Protein AF-A0AAD5MV55-F1 (afdb_monomer)

Nearest PDB structures (foldseek):
  4kvh-assembly1_A-2  TM=7.528E-01  e=1.946E+00  Halomicrobium mukohataei DSM 12286
  3vd3-assembly1_D  TM=3.977E-01  e=8.441E+00  Escherichia coli

Mean predicted aligned error: 10.51 Å

Radius of gyration: 17.18 Å; Cα contacts (8 Å, |Δi|>4): 250; chains: 1; bounding box: 46×41×51 Å

Foldseek 3Di:
DDDDPPDCPVVCVLPPDPPDPAFKEKADKDKDKDFAQPFDWPQVVVVVLVVVVLVLLVFDEDPVQPPRPPDDPVDTDTFGMKIKIWMWMDGNPDDIKIKIKIFTAHPVRDTDAIKIWIFDDDDRHGDHIDIDRVDDCVPVPPVRHHYDVVSHCSRVVPDD

pLDDT: mean 74.68, std 17.68, range [30.02, 96.5]

Secondary structure (DSSP, 8-state):
------SSHHHHGGGS-TT-S--EEE---EEEEEEEEEEEEHHHHHHHHHHHHHHHTT-B--GGGS------TT---EEEEEEEEEEEEEETTS--EEEEEEEEE-TTS-EEEEEEEEEEEETTEEEEEEEETT--GGG-TTSSSEE-HHHHHHHS----

Structure (mmCIF, N/CA/C/O backbone):
data_AF-A0AAD5MV55-F1
#
_entry.id   AF-A0AAD5MV55-F1
#
loop_
_atom_site.group_PDB
_atom_site.id
_atom_site.type_symbol
_atom_site.label_atom_id
_atom_site.label_alt_id
_atom_site.label_comp_id
_atom_site.label_asym_id
_atom_site.label_entity_id
_atom_site.label_seq_id
_atom_site.pdbx_PDB_ins_code
_atom_site.Cartn_x
_atom_site.Cartn_y
_atom_site.Cartn_z
_atom_site.occupancy
_atom_site.B_iso_or_equiv
_atom_site.auth_seq_id
_atom_site.auth_comp_id
_atom_site.auth_asym_id
_atom_site.auth_atom_id
_atom_site.pdbx_PDB_model_num
ATOM 1 N N . MET A 1 1 ? 6.970 14.572 30.075 1.00 30.02 1 MET A N 1
ATOM 2 C CA . MET A 1 1 ? 5.700 13.894 30.416 1.00 30.02 1 MET A CA 1
ATOM 3 C C . MET A 1 1 ? 4.775 14.007 29.218 1.00 30.02 1 MET A C 1
ATOM 5 O O . MET A 1 1 ? 4.272 15.091 28.967 1.00 30.02 1 MET A O 1
ATOM 9 N N . LYS A 1 2 ? 4.634 12.939 28.426 1.00 31.86 2 LYS A N 1
ATOM 10 C CA . LYS A 1 2 ? 3.633 12.864 27.355 1.00 31.86 2 LYS A CA 1
ATOM 11 C C . LYS A 1 2 ? 2.462 12.057 27.899 1.00 31.86 2 LYS A C 1
ATOM 13 O O . LYS A 1 2 ? 2.595 10.862 28.140 1.00 31.86 2 LYS A O 1
ATOM 18 N N . THR A 1 3 ? 1.362 12.739 28.174 1.00 41.81 3 THR A N 1
ATOM 19 C CA . THR A 1 3 ? 0.098 12.138 28.592 1.00 41.81 3 THR A CA 1
ATOM 20 C C . THR A 1 3 ? -0.494 11.438 27.372 1.00 41.81 3 THR A C 1
ATOM 22 O O . THR A 1 3 ? -1.000 12.098 26.471 1.00 41.81 3 THR A O 1
ATOM 25 N N . ILE A 1 4 ? -0.354 10.116 27.284 1.00 43.12 4 ILE A N 1
ATOM 26 C CA . ILE A 1 4 ? -0.897 9.331 26.1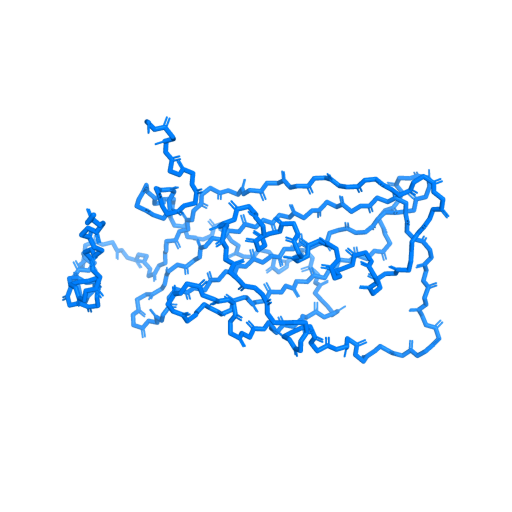71 1.00 43.12 4 ILE A CA 1
ATOM 27 C C . ILE A 1 4 ? -2.296 8.865 26.582 1.00 43.12 4 ILE A C 1
ATOM 29 O O . ILE A 1 4 ? -2.473 7.934 27.367 1.00 43.12 4 ILE A O 1
ATOM 33 N N . VAL A 1 5 ? -3.288 9.602 26.091 1.00 48.50 5 VAL A N 1
ATOM 34 C CA . VAL A 1 5 ? -4.728 9.407 26.292 1.00 48.50 5 VAL A CA 1
ATOM 35 C C . VAL A 1 5 ? -5.181 8.173 25.506 1.00 48.50 5 VAL A C 1
ATOM 37 O O . VAL A 1 5 ? -5.721 8.305 24.417 1.00 48.50 5 VAL A O 1
ATOM 40 N N . THR A 1 6 ? -4.924 6.959 26.002 1.00 51.09 6 THR A N 1
ATOM 41 C CA . THR A 1 6 ? -5.278 5.750 25.226 1.00 51.09 6 THR A CA 1
ATOM 42 C C . THR A 1 6 ? -5.675 4.542 26.083 1.00 51.09 6 THR A C 1
ATOM 44 O O . THR A 1 6 ? -5.049 3.490 26.009 1.00 51.09 6 THR A O 1
ATOM 47 N N . PRO A 1 7 ? -6.727 4.660 26.914 1.00 45.41 7 PRO A N 1
ATOM 48 C CA . PRO A 1 7 ? -7.605 3.497 27.096 1.00 45.41 7 PRO A CA 1
ATOM 49 C C . PRO A 1 7 ? -9.098 3.804 26.886 1.00 45.41 7 PRO A C 1
ATOM 51 O O . PRO A 1 7 ? -9.918 2.895 26.911 1.00 45.41 7 PRO A O 1
ATOM 54 N N . LEU A 1 8 ? -9.472 5.063 26.631 1.00 42.56 8 LEU A N 1
ATOM 55 C CA . LEU A 1 8 ? -10.875 5.472 26.445 1.00 42.56 8 LEU A CA 1
ATOM 56 C C . LEU A 1 8 ? -11.402 5.285 25.010 1.00 42.56 8 LEU A C 1
ATOM 58 O O . LEU A 1 8 ? -12.612 5.314 24.795 1.00 42.56 8 LEU A O 1
ATOM 62 N N . VAL A 1 9 ? -10.513 5.026 24.045 1.00 47.59 9 VAL A N 1
ATOM 63 C CA . VAL A 1 9 ? -10.853 4.866 22.618 1.00 47.59 9 VAL A CA 1
ATOM 64 C C . VAL A 1 9 ? -11.696 3.606 22.363 1.00 47.59 9 VAL A C 1
ATOM 66 O O . VAL A 1 9 ? -12.583 3.634 21.519 1.00 47.59 9 VAL A O 1
ATOM 69 N N . CYS A 1 10 ? -11.513 2.533 23.144 1.00 42.91 10 CYS A N 1
ATOM 70 C CA . CYS A 1 10 ? -12.307 1.303 23.000 1.00 42.91 10 CYS A CA 1
ATOM 71 C C . CYS A 1 10 ? -13.733 1.399 23.572 1.00 42.91 10 CYS A C 1
ATOM 73 O O . CYS A 1 10 ? -14.593 0.628 23.164 1.00 42.91 10 CYS A O 1
ATOM 75 N N . VAL A 1 11 ? -14.008 2.309 24.516 1.00 45.78 11 VAL A N 1
ATOM 76 C CA . VAL A 1 11 ? -15.305 2.347 25.228 1.00 45.78 11 VAL A CA 1
ATOM 77 C C . VAL A 1 11 ? -16.290 3.333 24.587 1.00 45.78 11 VAL A C 1
ATOM 79 O O . VAL A 1 11 ? -17.497 3.130 24.665 1.00 45.78 11 VAL A O 1
ATOM 82 N N . LEU A 1 12 ? -15.799 4.367 23.898 1.00 43.25 12 LEU A N 1
ATOM 83 C CA . LEU A 1 12 ? -16.648 5.366 23.232 1.00 43.25 12 LEU A CA 1
ATOM 84 C C . LEU A 1 12 ? -17.125 4.942 21.830 1.00 43.25 12 LEU A C 1
ATOM 86 O O . LEU A 1 12 ? -18.122 5.468 21.345 1.00 43.25 12 LEU A O 1
ATOM 90 N N . TYR A 1 13 ? -16.466 3.966 21.198 1.00 44.88 13 TYR A N 1
ATOM 91 C CA . TYR A 1 13 ? -16.732 3.572 19.808 1.00 44.88 13 TYR A CA 1
ATOM 92 C C . TYR A 1 13 ? -17.797 2.476 19.624 1.00 44.88 13 TYR A C 1
ATOM 94 O O . TYR A 1 13 ? -18.235 2.234 18.504 1.00 44.88 13 TYR A O 1
ATOM 102 N N . CYS A 1 14 ? -18.326 1.894 20.707 1.00 45.34 14 CYS A N 1
ATOM 103 C CA . CYS A 1 14 ? -19.584 1.133 20.633 1.00 45.34 14 CYS A CA 1
ATOM 104 C C . CYS A 1 14 ? -20.809 2.029 20.353 1.00 45.34 14 CYS A C 1
ATOM 106 O O . CYS A 1 14 ? -21.921 1.520 20.243 1.00 45.34 14 CYS A O 1
ATOM 108 N N . VAL A 1 15 ? -20.626 3.352 20.261 1.00 42.78 15 VAL A N 1
ATOM 109 C CA . VAL A 1 15 ? -21.705 4.339 20.118 1.00 42.78 15 VAL A CA 1
ATOM 110 C C . VAL A 1 15 ? -21.560 5.161 18.832 1.00 42.78 15 VAL A C 1
ATOM 112 O O . VAL A 1 15 ? -21.980 6.318 18.791 1.00 42.78 15 VAL A O 1
ATOM 115 N N . ILE A 1 16 ? -20.990 4.593 17.758 1.00 48.53 16 ILE A N 1
ATOM 116 C CA . ILE A 1 16 ? -21.179 5.205 16.437 1.00 48.53 16 ILE A CA 1
ATOM 117 C C . ILE A 1 16 ? -22.644 5.005 16.024 1.00 48.53 16 ILE A C 1
ATOM 119 O O . ILE A 1 16 ? -23.055 3.945 15.563 1.00 48.53 16 ILE A O 1
ATOM 123 N N . SER A 1 17 ? -23.419 6.049 16.300 1.00 39.03 17 SER A N 1
ATOM 124 C CA . SER A 1 17 ? -24.662 6.486 15.668 1.00 39.03 17 SER A CA 1
ATOM 125 C C . SER A 1 17 ? -25.543 5.41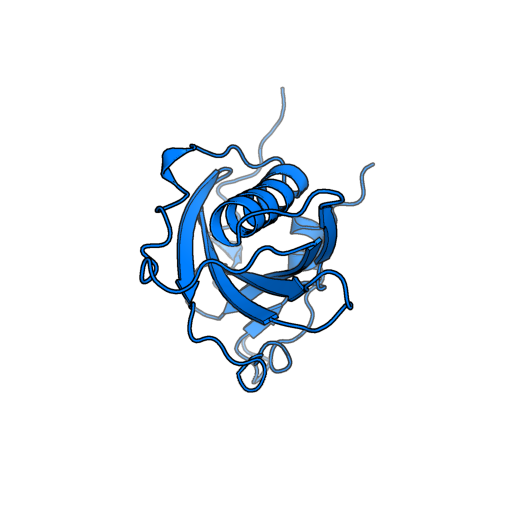4 14.989 1.00 39.03 17 SER A C 1
ATOM 127 O O . SER A 1 17 ? -25.342 5.100 13.817 1.00 39.03 17 SER A O 1
ATOM 129 N N . PRO A 1 18 ? -26.625 4.948 15.641 1.00 43.84 18 PRO A N 1
ATOM 130 C CA . PRO A 1 18 ? -27.649 4.101 15.019 1.00 43.84 18 PRO A CA 1
ATOM 131 C C . PRO A 1 18 ? -28.552 4.843 14.003 1.00 43.84 18 PRO A C 1
ATOM 133 O O . PRO A 1 18 ? -29.649 4.371 13.715 1.00 43.84 18 PRO A O 1
ATOM 136 N N . SER A 1 19 ? -28.150 6.012 13.482 1.00 43.09 19 SER A N 1
ATOM 137 C CA . SER A 1 19 ? -28.973 6.833 12.574 1.00 43.09 19 SER A CA 1
ATOM 138 C C . SER A 1 19 ? -28.517 6.858 11.111 1.00 43.09 19 SER A C 1
ATOM 140 O O . SER A 1 19 ? -29.177 7.495 10.293 1.00 43.09 19 SER A O 1
ATOM 142 N N . SER A 1 20 ? -27.432 6.163 10.760 1.00 46.75 20 SER A N 1
ATOM 143 C CA . SER A 1 20 ? -27.003 5.971 9.370 1.00 46.75 20 SER A CA 1
ATOM 144 C C . SER A 1 20 ? -27.246 4.512 8.972 1.00 46.75 20 SER A C 1
ATOM 146 O O . SER A 1 20 ? -26.811 3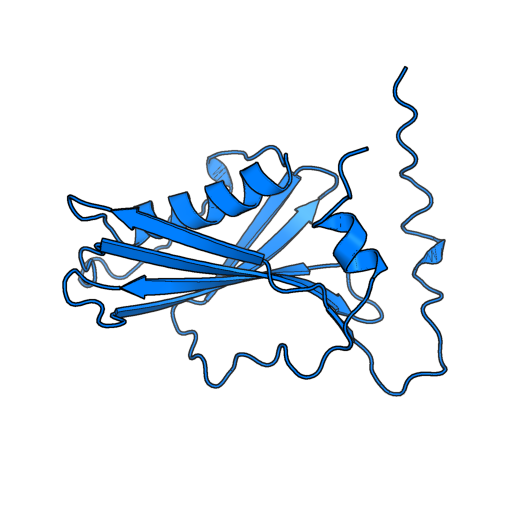.603 9.672 1.00 46.75 20 SER A O 1
ATOM 148 N N . GLU A 1 21 ? -27.925 4.264 7.849 1.00 55.34 21 GLU A N 1
ATOM 149 C CA . GLU A 1 21 ? -28.089 2.908 7.287 1.00 55.34 21 GLU A CA 1
ATOM 150 C C . GLU A 1 21 ? -26.747 2.273 6.867 1.00 55.34 21 GLU A C 1
ATOM 152 O O . GLU A 1 21 ? -26.681 1.073 6.598 1.00 55.34 21 GLU A O 1
ATOM 157 N N . ARG A 1 22 ? -25.665 3.063 6.804 1.00 59.84 22 ARG A N 1
ATOM 158 C CA . ARG A 1 22 ? -24.331 2.598 6.425 1.00 59.84 22 ARG A CA 1
ATOM 159 C C . ARG A 1 22 ? -23.547 2.128 7.643 1.00 59.84 22 ARG A C 1
ATOM 161 O O . ARG A 1 22 ? -23.523 2.777 8.685 1.00 59.84 22 ARG A O 1
ATOM 168 N N . GLN A 1 23 ? -22.887 0.987 7.472 1.00 79.12 23 GLN A N 1
ATOM 169 C CA . GLN A 1 23 ? -22.161 0.276 8.526 1.00 79.12 23 GLN A CA 1
ATOM 170 C C . GLN A 1 23 ? -20.637 0.470 8.443 1.00 79.12 23 GLN A C 1
ATOM 172 O O . GLN A 1 23 ? -19.914 -0.224 9.159 1.00 79.12 23 GLN A O 1
ATOM 177 N N . CYS A 1 24 ? -20.146 1.368 7.573 1.00 83.44 24 CYS A N 1
ATOM 178 C CA . CYS A 1 24 ? -18.713 1.575 7.374 1.00 83.44 24 CYS A CA 1
ATOM 179 C C . CYS A 1 24 ? -18.299 3.025 7.076 1.00 83.44 24 CYS A C 1
ATOM 181 O O . CYS A 1 24 ? -18.992 3.774 6.379 1.00 83.44 24 CYS A O 1
ATOM 183 N N . TRP A 1 25 ? -17.107 3.369 7.567 1.00 87.94 25 TRP A N 1
ATOM 184 C CA . TRP A 1 25 ? -16.439 4.663 7.437 1.00 87.94 25 TRP A CA 1
ATOM 185 C C . TRP A 1 25 ? -15.029 4.480 6.891 1.00 87.94 25 TRP A C 1
ATOM 187 O O . TRP A 1 25 ? -14.379 3.470 7.165 1.00 87.94 25 TRP A O 1
ATOM 197 N N . ARG A 1 26 ? -14.534 5.467 6.146 1.00 88.31 26 ARG A N 1
ATOM 198 C CA . ARG A 1 26 ? -13.181 5.463 5.591 1.00 88.31 26 ARG A CA 1
ATOM 199 C C . ARG A 1 26 ? -12.470 6.797 5.745 1.00 88.31 26 ARG A C 1
ATOM 201 O O . ARG A 1 26 ? -13.081 7.863 5.695 1.00 88.31 26 ARG A O 1
ATOM 208 N N . SER A 1 27 ? -11.150 6.732 5.834 1.00 88.19 27 SER A N 1
ATOM 209 C CA . SER A 1 27 ? -10.299 7.906 5.681 1.00 88.19 27 SER A CA 1
ATOM 210 C C . SER A 1 27 ? -10.213 8.367 4.219 1.00 88.19 27 SER A C 1
ATOM 212 O O . SER A 1 27 ? -10.542 7.644 3.274 1.00 88.19 27 SER A O 1
ATOM 214 N N . GLN A 1 28 ? -9.665 9.561 4.021 1.00 88.81 28 GLN A N 1
ATOM 215 C CA . GLN A 1 28 ? -9.079 10.000 2.764 1.00 88.81 28 GLN A CA 1
ATOM 216 C C . GLN A 1 28 ? -7.964 9.036 2.344 1.00 88.81 28 GLN A C 1
ATOM 218 O O . GLN A 1 28 ? -7.287 8.424 3.177 1.00 88.81 28 GLN A O 1
ATOM 223 N N . ILE A 1 29 ? -7.788 8.913 1.029 1.00 88.38 29 ILE A N 1
ATOM 224 C CA . ILE A 1 29 ? -6.794 8.028 0.424 1.00 88.38 29 ILE A CA 1
ATOM 225 C C . ILE A 1 29 ? -5.430 8.719 0.448 1.00 88.38 29 ILE A C 1
ATOM 227 O O . ILE A 1 29 ? -5.218 9.718 -0.243 1.00 88.38 29 ILE A O 1
ATOM 231 N N . LEU A 1 30 ? -4.480 8.151 1.187 1.00 89.25 30 LEU A N 1
ATOM 232 C CA . LEU A 1 30 ? -3.068 8.493 1.068 1.00 89.25 30 LEU A CA 1
ATOM 233 C C . LEU A 1 30 ? -2.504 7.836 -0.195 1.00 89.25 30 LEU A C 1
ATOM 235 O O . LEU A 1 30 ? -2.641 6.630 -0.385 1.00 89.25 30 LEU A O 1
ATOM 239 N N . ARG A 1 31 ? -1.844 8.619 -1.053 1.00 92.75 31 ARG A N 1
ATOM 240 C CA . ARG A 1 31 ? -1.194 8.120 -2.271 1.00 92.75 31 ARG A CA 1
ATOM 241 C C . ARG A 1 31 ? 0.306 8.374 -2.212 1.00 92.75 31 ARG A C 1
ATOM 243 O O . ARG A 1 31 ? 0.734 9.525 -2.192 1.00 92.75 31 ARG A O 1
ATOM 250 N N . ILE A 1 32 ? 1.093 7.305 -2.241 1.00 93.62 32 ILE A N 1
ATOM 251 C CA . ILE A 1 32 ? 2.557 7.348 -2.240 1.00 93.62 32 ILE A CA 1
ATOM 252 C C . ILE A 1 32 ? 3.054 6.824 -3.584 1.00 93.62 32 ILE A C 1
ATOM 254 O O . ILE A 1 32 ? 2.639 5.758 -4.037 1.00 93.62 32 ILE A O 1
ATOM 258 N N . ARG A 1 33 ? 3.936 7.585 -4.232 1.00 95.69 33 ARG A N 1
ATOM 259 C CA . ARG A 1 33 ? 4.646 7.163 -5.442 1.00 95.69 33 ARG A CA 1
ATOM 260 C C . ARG A 1 33 ? 6.101 6.894 -5.090 1.00 95.69 33 ARG A C 1
ATOM 262 O O . ARG A 1 33 ? 6.725 7.724 -4.429 1.00 95.69 33 ARG A O 1
ATOM 269 N N . ARG A 1 34 ? 6.646 5.796 -5.605 1.00 95.56 34 ARG A N 1
ATOM 270 C CA . ARG A 1 34 ? 8.078 5.501 -5.560 1.00 95.56 34 ARG A CA 1
ATOM 271 C C . ARG A 1 34 ? 8.554 5.047 -6.936 1.00 95.56 34 ARG A C 1
ATOM 273 O O . ARG A 1 34 ? 7.925 4.204 -7.563 1.00 95.56 34 ARG A O 1
ATOM 280 N N . ASP A 1 35 ? 9.659 5.625 -7.389 1.00 96.50 35 ASP A N 1
ATOM 281 C CA . ASP A 1 35 ? 10.308 5.279 -8.652 1.00 96.50 35 ASP A CA 1
ATOM 282 C C . ASP A 1 35 ? 11.595 4.477 -8.371 1.00 96.50 35 ASP A C 1
ATOM 284 O O . ASP A 1 35 ? 12.298 4.735 -7.388 1.00 96.50 35 ASP A O 1
ATOM 288 N N . TYR A 1 36 ? 11.908 3.514 -9.238 1.00 95.44 36 TYR A N 1
ATOM 289 C CA . TYR A 1 36 ? 13.074 2.628 -9.165 1.00 95.44 36 TYR A CA 1
ATOM 290 C C . TYR A 1 36 ? 13.891 2.764 -10.461 1.00 95.44 36 TYR A C 1
ATOM 292 O O . TYR A 1 36 ? 13.673 2.007 -11.405 1.00 95.44 36 TYR A O 1
ATOM 300 N N . PRO A 1 37 ? 14.847 3.711 -10.537 1.00 93.19 37 PRO A N 1
ATOM 301 C CA . PRO A 1 37 ? 15.562 4.014 -11.782 1.00 93.19 37 PRO A CA 1
ATOM 302 C C . PRO A 1 37 ? 16.322 2.830 -12.396 1.00 93.19 37 PRO A C 1
ATOM 304 O O . PRO A 1 37 ? 16.510 2.785 -13.605 1.00 93.19 37 PRO A O 1
ATOM 307 N N . ASN A 1 38 ? 16.747 1.872 -11.567 1.00 94.06 38 ASN A N 1
ATOM 308 C CA . ASN A 1 38 ? 17.497 0.685 -11.990 1.00 94.06 38 ASN A CA 1
ATOM 309 C C . ASN A 1 38 ? 16.630 -0.583 -12.040 1.00 94.06 38 ASN A C 1
ATOM 311 O O . ASN A 1 38 ? 17.166 -1.683 -12.166 1.00 94.06 38 ASN A O 1
ATOM 315 N N . GLY A 1 39 ? 15.312 -0.436 -11.893 1.00 92.69 39 GLY A N 1
ATOM 316 C CA . GLY A 1 39 ? 14.407 -1.551 -11.680 1.00 92.69 39 GLY A CA 1
ATOM 317 C C . GLY A 1 39 ? 14.493 -2.131 -10.264 1.00 92.69 39 GLY A C 1
ATOM 318 O O . GLY A 1 39 ? 15.467 -1.945 -9.532 1.00 92.69 39 GLY A O 1
ATOM 319 N N . GLU A 1 40 ? 13.437 -2.822 -9.861 1.00 91.75 40 GLU A N 1
ATOM 320 C CA . GLU A 1 40 ? 13.324 -3.492 -8.571 1.00 91.75 40 GLU A CA 1
ATOM 321 C C . GLU A 1 40 ? 12.518 -4.785 -8.720 1.00 91.75 40 GLU A C 1
ATOM 323 O O . GLU A 1 40 ? 11.635 -4.879 -9.571 1.00 91.75 40 GLU A O 1
ATOM 328 N N . SER A 1 41 ? 12.794 -5.792 -7.893 1.00 88.69 41 SER A N 1
ATOM 329 C CA . SER A 1 41 ? 11.918 -6.972 -7.844 1.00 88.69 41 SER A CA 1
ATOM 330 C C . SER A 1 41 ? 10.563 -6.609 -7.226 1.00 88.69 41 SER A C 1
ATOM 332 O O . SER A 1 41 ? 10.508 -5.813 -6.288 1.00 88.69 41 SER A O 1
ATOM 334 N N . VAL A 1 42 ? 9.464 -7.225 -7.679 1.00 86.06 42 VAL A N 1
ATOM 335 C CA . VAL A 1 42 ? 8.120 -6.984 -7.103 1.00 86.06 42 VAL A CA 1
ATOM 336 C C . VAL A 1 42 ? 8.110 -7.125 -5.578 1.00 86.06 42 VAL A C 1
ATOM 338 O O . VAL A 1 42 ? 7.536 -6.283 -4.896 1.00 86.06 42 VAL A O 1
ATOM 341 N N . ASN A 1 43 ? 8.779 -8.143 -5.029 1.00 81.88 43 ASN A N 1
ATOM 342 C CA . ASN A 1 43 ? 8.791 -8.400 -3.586 1.00 81.88 43 ASN A CA 1
ATOM 343 C C . ASN A 1 43 ? 9.489 -7.288 -2.806 1.00 81.88 43 ASN A C 1
ATOM 345 O O . ASN A 1 43 ? 8.972 -6.802 -1.799 1.00 81.88 43 ASN A O 1
ATOM 349 N N . HIS A 1 44 ? 10.651 -6.850 -3.285 1.00 86.38 44 HIS A N 1
ATOM 350 C CA . HIS A 1 44 ? 11.372 -5.766 -2.638 1.00 86.38 44 HIS A CA 1
ATOM 351 C C . HIS A 1 44 ? 10.645 -4.428 -2.823 1.00 86.38 44 HIS A C 1
ATOM 353 O O . HIS A 1 44 ? 10.580 -3.634 -1.886 1.00 86.38 44 HIS A O 1
ATOM 359 N N . ALA A 1 45 ? 10.022 -4.199 -3.981 1.00 90.31 45 ALA A N 1
ATOM 360 C CA . ALA A 1 45 ? 9.184 -3.032 -4.228 1.00 90.31 45 ALA A CA 1
ATOM 361 C C . ALA A 1 45 ? 7.941 -3.002 -3.315 1.00 90.31 45 ALA A C 1
ATOM 363 O O . ALA A 1 45 ? 7.617 -1.947 -2.771 1.00 90.31 45 ALA A O 1
ATOM 364 N N . LEU A 1 46 ? 7.293 -4.149 -3.085 1.00 87.75 46 LEU A N 1
ATOM 365 C CA . LEU A 1 46 ? 6.152 -4.301 -2.176 1.00 87.75 46 LEU A CA 1
ATOM 366 C C . LEU A 1 46 ? 6.547 -4.064 -0.712 1.00 87.75 46 LEU A C 1
ATOM 368 O O . LEU A 1 46 ? 5.889 -3.294 -0.016 1.00 87.75 46 LEU A O 1
ATOM 372 N N . SER A 1 47 ? 7.650 -4.669 -0.265 1.00 85.25 47 SER A N 1
ATOM 373 C CA . SER A 1 47 ? 8.237 -4.428 1.061 1.00 85.25 47 SER A CA 1
ATOM 374 C C . SER A 1 47 ? 8.496 -2.936 1.285 1.00 85.25 47 SER A C 1
ATOM 376 O O . SER A 1 47 ? 8.034 -2.350 2.263 1.00 85.25 47 SER A O 1
ATOM 378 N N . LYS A 1 48 ? 9.143 -2.289 0.311 1.00 89.00 48 LYS A N 1
ATOM 379 C CA . LYS A 1 48 ? 9.394 -0.846 0.288 1.00 89.00 48 LYS A CA 1
ATOM 380 C C . LYS A 1 48 ? 8.106 -0.021 0.350 1.00 89.00 48 LYS A C 1
ATOM 382 O O . LYS A 1 48 ? 8.066 0.969 1.076 1.00 89.00 48 LYS A O 1
ATOM 387 N N . ALA A 1 49 ? 7.065 -0.414 -0.380 1.00 90.75 49 ALA A N 1
ATOM 388 C CA . ALA A 1 49 ? 5.764 0.248 -0.346 1.00 90.75 49 ALA A CA 1
ATOM 389 C C . ALA A 1 49 ? 5.105 0.164 1.041 1.00 90.75 49 ALA A C 1
ATOM 391 O O . ALA A 1 49 ? 4.594 1.169 1.529 1.00 90.75 49 ALA A O 1
ATOM 392 N N . MET A 1 50 ? 5.144 -0.997 1.702 1.00 87.50 50 MET A N 1
ATOM 393 C CA . MET A 1 50 ? 4.611 -1.145 3.065 1.00 87.50 50 MET A CA 1
ATOM 394 C C . MET A 1 50 ? 5.460 -0.410 4.106 1.00 87.50 50 MET A C 1
ATOM 396 O O . MET A 1 50 ? 4.926 0.161 5.055 1.00 87.50 50 MET A O 1
ATOM 400 N N . PHE A 1 51 ? 6.774 -0.343 3.901 1.00 85.00 51 PHE A N 1
ATOM 401 C CA . PHE A 1 51 ? 7.658 0.446 4.753 1.00 85.00 51 PHE A CA 1
ATOM 402 C C . PHE A 1 51 ? 7.364 1.952 4.665 1.00 85.00 51 PHE A C 1
ATOM 404 O O . PHE A 1 51 ? 7.379 2.644 5.684 1.00 85.00 51 PHE A O 1
ATOM 411 N N . ASP A 1 52 ? 7.052 2.468 3.471 1.00 87.12 52 ASP A N 1
ATOM 412 C CA . ASP A 1 52 ? 6.654 3.872 3.301 1.00 87.12 52 ASP A CA 1
ATOM 413 C C . ASP A 1 52 ? 5.372 4.192 4.075 1.00 87.12 52 ASP A C 1
ATOM 415 O O . ASP A 1 52 ? 5.282 5.241 4.713 1.00 87.12 52 ASP A O 1
ATOM 419 N N . ILE A 1 53 ? 4.410 3.263 4.063 1.00 85.12 53 ILE A N 1
ATOM 420 C CA . ILE A 1 53 ? 3.175 3.336 4.851 1.00 85.12 53 ILE A CA 1
ATOM 421 C C . ILE A 1 53 ? 3.524 3.398 6.340 1.00 85.12 53 ILE A C 1
ATOM 423 O O . ILE A 1 53 ? 3.180 4.368 7.007 1.00 85.12 53 ILE A O 1
ATOM 427 N N . ALA A 1 54 ? 4.268 2.419 6.858 1.00 80.44 54 ALA A N 1
ATOM 428 C CA . ALA A 1 54 ? 4.637 2.355 8.274 1.00 80.44 54 ALA A CA 1
ATOM 429 C C . ALA A 1 54 ? 5.365 3.621 8.755 1.00 80.44 54 ALA A C 1
ATOM 431 O O . ALA A 1 54 ? 5.013 4.205 9.784 1.00 80.44 54 ALA A O 1
ATOM 432 N N . THR A 1 55 ? 6.331 4.087 7.958 1.00 80.75 55 THR A N 1
ATOM 433 C CA . THR A 1 55 ? 7.122 5.289 8.242 1.00 80.75 55 THR A CA 1
ATOM 434 C C . THR A 1 55 ? 6.253 6.544 8.257 1.00 80.75 55 THR A C 1
ATOM 436 O O . THR A 1 55 ? 6.457 7.412 9.106 1.00 80.75 55 THR A O 1
ATOM 439 N N . HIS A 1 56 ? 5.266 6.645 7.359 1.00 81.12 56 HIS A N 1
ATOM 440 C CA . HIS A 1 56 ? 4.336 7.777 7.325 1.00 81.12 56 HIS A CA 1
ATOM 441 C C . HIS A 1 56 ? 3.583 7.941 8.651 1.00 81.12 56 HIS A C 1
ATOM 443 O O . HIS A 1 56 ? 3.412 9.061 9.130 1.00 81.12 56 HIS A O 1
ATOM 449 N N . PHE A 1 57 ? 3.198 6.826 9.269 1.00 73.62 57 PHE A N 1
ATOM 450 C CA . PHE A 1 57 ? 2.454 6.806 10.528 1.00 73.62 57 PHE A CA 1
ATOM 451 C C . PHE A 1 57 ? 3.333 6.833 11.781 1.00 73.62 57 PHE A C 1
ATOM 453 O O . PHE A 1 57 ? 2.817 6.868 12.897 1.00 73.62 57 PHE A O 1
ATOM 460 N N . GLY A 1 58 ? 4.660 6.808 11.623 1.00 72.06 58 GLY A N 1
ATOM 461 C CA . GLY A 1 58 ? 5.582 6.664 12.749 1.00 72.06 58 GLY A CA 1
ATOM 462 C C . GLY A 1 58 ? 5.379 5.356 13.516 1.00 72.06 58 GLY A C 1
ATOM 463 O O . GLY A 1 58 ? 5.694 5.296 14.706 1.00 72.06 58 GLY A O 1
ATOM 464 N N . PHE A 1 59 ? 4.822 4.332 12.862 1.00 71.75 59 PHE A N 1
ATOM 465 C CA . PHE A 1 59 ? 4.692 3.013 13.458 1.00 71.75 59 PHE A CA 1
ATOM 466 C C . PHE A 1 59 ? 6.045 2.320 13.449 1.00 71.75 59 PHE A C 1
ATOM 468 O O . PHE A 1 59 ? 6.772 2.351 12.453 1.00 71.75 59 PHE A O 1
ATOM 475 N N . ASN A 1 60 ? 6.369 1.680 14.570 1.00 65.88 60 ASN A N 1
ATOM 476 C CA . ASN A 1 60 ? 7.492 0.761 14.590 1.00 65.88 60 ASN A CA 1
ATOM 477 C C . ASN A 1 60 ? 7.119 -0.471 13.762 1.00 65.88 60 ASN A C 1
ATOM 479 O O . ASN A 1 60 ? 5.963 -0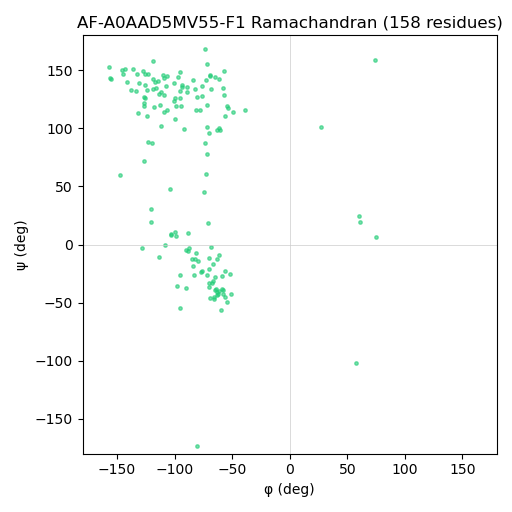.909 13.742 1.00 65.88 60 ASN A O 1
ATOM 483 N N . TRP A 1 61 ? 8.120 -1.009 13.080 1.00 66.94 61 TRP A N 1
ATOM 484 C CA . TRP A 1 61 ? 8.003 -2.191 12.249 1.00 66.94 61 TRP A CA 1
ATOM 485 C C . TRP A 1 61 ? 9.025 -3.222 12.716 1.00 66.94 61 TRP A C 1
ATOM 487 O O . TRP A 1 61 ? 10.186 -2.875 12.929 1.00 66.94 61 TRP A O 1
ATOM 497 N N . ASP A 1 62 ? 8.595 -4.472 12.870 1.00 62.06 62 ASP A N 1
ATOM 498 C CA . ASP A 1 62 ? 9.496 -5.616 13.002 1.00 62.06 62 ASP A CA 1
ATOM 499 C C . ASP A 1 62 ? 9.678 -6.236 11.612 1.00 62.06 62 ASP A C 1
ATOM 501 O O . ASP A 1 62 ? 8.694 -6.558 10.945 1.00 62.06 62 ASP A O 1
ATOM 505 N N . ASP A 1 63 ? 10.924 -6.392 11.157 1.00 59.25 63 ASP A N 1
ATOM 506 C CA . ASP A 1 63 ? 11.262 -6.956 9.844 1.00 59.25 63 ASP A CA 1
ATOM 507 C C . ASP A 1 63 ? 10.577 -8.318 9.596 1.00 59.25 63 ASP A C 1
ATOM 509 O O . ASP A 1 63 ? 10.279 -8.654 8.448 1.00 59.25 63 ASP A O 1
ATOM 513 N N . GLY A 1 64 ? 10.233 -9.062 10.657 1.00 56.97 64 GLY A N 1
ATOM 514 C CA . GLY A 1 64 ? 9.468 -10.314 10.588 1.00 56.97 64 GLY A CA 1
ATOM 515 C C . GLY A 1 64 ? 7.982 -10.186 10.204 1.00 56.97 64 GLY A C 1
ATOM 516 O O . GLY A 1 64 ? 7.347 -11.200 9.913 1.00 56.97 64 GLY A O 1
ATOM 517 N N . VAL A 1 65 ? 7.410 -8.977 10.178 1.00 59.94 65 VAL A N 1
ATOM 518 C CA . VAL A 1 65 ? 5.996 -8.723 9.815 1.00 59.94 65 VAL A CA 1
ATOM 519 C C . VAL A 1 65 ? 5.775 -8.782 8.303 1.00 59.94 65 VAL A C 1
ATOM 521 O O . VAL A 1 65 ? 4.673 -9.091 7.842 1.00 59.94 65 VAL A O 1
ATOM 524 N N . LEU A 1 66 ? 6.828 -8.556 7.509 1.00 57.62 66 LEU A N 1
ATOM 525 C CA . LEU A 1 66 ? 6.815 -8.915 6.097 1.00 57.62 66 LEU A CA 1
ATOM 526 C C . LEU A 1 66 ? 6.945 -10.431 6.009 1.00 57.62 66 LEU A C 1
ATOM 528 O O . LEU A 1 66 ? 8.044 -10.964 5.866 1.00 57.62 66 LEU A O 1
ATOM 532 N N . GLN A 1 67 ? 5.816 -11.138 6.058 1.00 55.00 67 GLN A N 1
ATOM 533 C CA . GLN A 1 67 ? 5.812 -12.482 5.505 1.00 55.00 67 GLN A CA 1
ATOM 534 C C . GLN A 1 67 ? 6.314 -12.352 4.070 1.00 55.00 67 GLN A C 1
ATOM 536 O O . GLN A 1 67 ? 5.749 -11.591 3.277 1.00 55.00 67 GLN A O 1
ATOM 541 N N . VAL A 1 68 ? 7.438 -13.017 3.783 1.00 53.19 68 VAL A N 1
ATOM 542 C CA . VAL A 1 68 ? 7.946 -13.167 2.423 1.00 53.19 68 VAL A CA 1
ATOM 543 C C . VAL A 1 68 ? 6.750 -13.632 1.624 1.00 53.19 68 VAL A C 1
ATOM 545 O O . VAL A 1 68 ? 6.198 -14.689 1.914 1.00 53.19 68 VAL A O 1
ATOM 548 N N . VAL A 1 69 ? 6.293 -12.793 0.699 1.00 54.41 69 VAL A N 1
ATOM 549 C CA . VAL A 1 69 ? 5.186 -13.154 -0.167 1.00 54.41 69 VAL A CA 1
ATOM 550 C C . VAL A 1 69 ? 5.667 -14.371 -0.941 1.00 54.41 69 VAL A C 1
ATOM 552 O O . VAL A 1 69 ? 6.482 -14.239 -1.856 1.00 54.41 69 VAL A O 1
ATOM 555 N N . GLU A 1 70 ? 5.247 -15.560 -0.510 1.00 47.75 70 GLU A N 1
ATOM 556 C CA . GLU A 1 70 ? 5.504 -16.799 -1.225 1.00 47.75 70 GLU A CA 1
ATOM 557 C C . GLU A 1 70 ? 4.794 -16.661 -2.566 1.00 47.75 70 GLU A C 1
ATOM 559 O O . GLU A 1 70 ? 3.576 -16.772 -2.693 1.00 47.75 70 GLU A O 1
ATOM 564 N N . GLN A 1 71 ? 5.576 -16.294 -3.571 1.00 51.53 71 GLN A N 1
ATOM 565 C CA . GLN A 1 71 ? 5.156 -16.229 -4.951 1.00 51.53 71 GLN A CA 1
ATOM 566 C C . GLN A 1 71 ? 5.840 -17.349 -5.704 1.00 51.53 71 GLN A C 1
ATOM 568 O O . GLN A 1 71 ? 7.012 -17.656 -5.472 1.00 51.53 71 GLN A O 1
ATOM 573 N N . ASP A 1 72 ? 5.076 -17.907 -6.635 1.00 51.00 72 ASP A N 1
ATOM 574 C CA . ASP A 1 72 ? 5.561 -18.749 -7.711 1.00 51.00 72 ASP A CA 1
ATOM 575 C C . ASP A 1 72 ? 6.901 -18.196 -8.250 1.00 51.00 72 ASP A C 1
ATOM 577 O O . ASP A 1 72 ? 6.940 -17.072 -8.768 1.00 51.00 72 ASP A O 1
ATOM 581 N N . PRO A 1 73 ? 8.012 -18.942 -8.117 1.00 52.44 73 PRO A N 1
ATOM 582 C CA . PRO A 1 73 ? 9.339 -18.482 -8.520 1.00 52.44 73 PRO A CA 1
ATOM 583 C C . PRO A 1 73 ? 9.451 -18.179 -10.022 1.00 52.44 73 PRO A C 1
ATOM 585 O O . PRO A 1 73 ? 10.459 -17.614 -10.447 1.00 52.44 73 PRO A O 1
ATOM 588 N N . SER A 1 74 ? 8.442 -18.527 -10.829 1.00 53.38 74 SER A N 1
ATOM 589 C CA . SER A 1 74 ? 8.390 -18.232 -12.263 1.00 53.38 74 SER A CA 1
ATOM 590 C C . SER A 1 74 ? 7.964 -16.796 -12.612 1.00 53.38 74 SER A C 1
ATOM 592 O O . SER A 1 74 ? 8.189 -16.370 -13.745 1.00 53.38 74 SER A O 1
ATOM 594 N N . TYR A 1 75 ? 7.406 -16.019 -11.673 1.00 58.34 75 TYR A N 1
ATOM 595 C CA . TYR A 1 75 ? 6.901 -14.667 -11.944 1.00 58.34 75 TYR A CA 1
ATOM 596 C C . TYR A 1 75 ? 7.621 -13.601 -11.102 1.00 58.34 75 TYR A C 1
ATOM 598 O O . TYR A 1 75 ? 7.172 -13.215 -10.024 1.00 58.34 75 TYR A O 1
ATOM 606 N N . GLN A 1 76 ? 8.749 -13.096 -11.616 1.00 66.31 76 GLN A N 1
ATOM 607 C CA . GLN A 1 76 ? 9.500 -11.978 -11.027 1.00 66.31 76 GLN A CA 1
ATOM 608 C C . GLN A 1 76 ? 9.740 -10.854 -12.049 1.00 66.31 76 GLN A C 1
ATOM 610 O O . GLN A 1 76 ? 10.868 -10.684 -12.517 1.00 66.31 76 GLN A O 1
ATOM 615 N N . PRO A 1 77 ? 8.709 -10.082 -12.442 1.00 78.00 77 PRO A N 1
ATOM 616 C CA . PRO A 1 77 ? 8.940 -8.929 -13.299 1.00 78.00 77 PRO A CA 1
ATOM 617 C C . PRO A 1 77 ? 9.778 -7.875 -12.560 1.00 78.00 77 PRO A C 1
ATOM 619 O O . PRO A 1 77 ? 9.633 -7.671 -11.351 1.00 78.00 77 PRO A O 1
ATOM 622 N N . ILE A 1 78 ? 10.658 -7.204 -13.302 1.00 89.88 78 ILE A N 1
ATOM 623 C CA . ILE A 1 78 ? 11.358 -6.014 -12.821 1.00 89.88 78 ILE A CA 1
ATOM 624 C C . ILE A 1 78 ? 10.398 -4.834 -12.962 1.00 89.88 78 ILE A C 1
ATOM 626 O O . ILE A 1 78 ? 9.847 -4.606 -14.038 1.00 89.88 78 ILE A O 1
ATOM 630 N N . VAL A 1 79 ? 10.193 -4.095 -11.877 1.00 93.50 79 VAL A N 1
ATOM 631 C CA . VAL A 1 79 ? 9.301 -2.932 -11.826 1.00 93.50 79 VAL A CA 1
ATOM 632 C C . VAL A 1 79 ? 10.109 -1.652 -11.678 1.00 93.50 79 VAL A C 1
ATOM 634 O O . VAL A 1 79 ? 11.136 -1.629 -11.004 1.00 93.50 79 VAL A O 1
ATOM 637 N N . PHE A 1 80 ? 9.631 -0.572 -12.284 1.00 96.00 80 PHE A N 1
ATOM 638 C CA . PHE A 1 80 ? 10.307 0.729 -12.292 1.00 96.00 80 PHE A CA 1
ATOM 639 C C . PHE A 1 80 ? 9.539 1.792 -11.519 1.00 96.00 80 PHE A C 1
ATOM 641 O O . PHE A 1 80 ? 10.082 2.854 -11.215 1.00 96.00 80 PHE A O 1
ATOM 648 N N . LYS A 1 81 ? 8.296 1.503 -11.129 1.00 96.12 81 LYS A N 1
ATOM 649 C CA . LYS A 1 81 ? 7.479 2.416 -10.335 1.00 96.12 81 LYS A CA 1
ATOM 650 C C . LYS A 1 81 ? 6.416 1.663 -9.545 1.00 96.12 81 LYS A C 1
ATOM 652 O O . LYS A 1 81 ? 5.802 0.724 -10.048 1.00 96.12 81 LYS A O 1
ATOM 657 N N . THR A 1 82 ? 6.167 2.117 -8.322 1.00 95.69 82 THR A N 1
ATOM 658 C CA . THR A 1 82 ? 5.009 1.727 -7.517 1.00 95.69 82 THR A CA 1
ATOM 659 C C . THR A 1 82 ? 4.141 2.935 -7.196 1.00 95.69 82 THR A C 1
ATOM 661 O O . THR A 1 82 ? 4.623 4.047 -6.956 1.00 95.69 82 THR A O 1
ATOM 664 N N . ILE A 1 83 ? 2.829 2.709 -7.196 1.00 95.56 83 ILE A N 1
ATOM 665 C CA . ILE A 1 83 ? 1.840 3.653 -6.682 1.00 95.56 83 ILE A CA 1
ATOM 666 C C . ILE A 1 83 ? 1.032 2.926 -5.617 1.00 95.56 83 ILE A C 1
ATOM 668 O O . ILE A 1 83 ? 0.247 2.033 -5.928 1.00 95.56 83 ILE A O 1
ATOM 672 N N . THR A 1 84 ? 1.215 3.334 -4.368 1.00 93.50 84 THR A N 1
ATOM 673 C CA . THR A 1 84 ? 0.502 2.783 -3.217 1.00 93.50 84 THR A CA 1
ATOM 674 C C . THR A 1 84 ? -0.625 3.719 -2.831 1.00 93.50 84 THR A C 1
ATOM 676 O O . THR A 1 84 ? -0.392 4.896 -2.550 1.00 93.50 84 THR A O 1
ATOM 679 N N . LYS A 1 85 ? -1.847 3.200 -2.805 1.00 92.69 85 LYS A N 1
ATOM 680 C CA . LYS A 1 85 ? -3.008 3.848 -2.197 1.00 92.69 85 LYS A CA 1
ATOM 681 C C . LYS A 1 85 ? -3.244 3.228 -0.829 1.00 92.69 85 LYS A C 1
ATOM 683 O O . LYS A 1 85 ? -3.153 2.011 -0.708 1.00 92.69 85 LYS A O 1
ATOM 688 N N . PHE A 1 86 ? -3.568 4.035 0.169 1.00 90.25 86 PHE A N 1
ATOM 689 C CA . PHE A 1 86 ? -3.843 3.556 1.516 1.00 90.25 86 PHE A CA 1
ATOM 690 C C . PHE A 1 86 ? -4.994 4.303 2.177 1.00 90.25 86 PHE A C 1
ATOM 692 O O . PHE A 1 86 ? -5.088 5.526 2.065 1.00 90.25 86 PHE A O 1
ATOM 699 N N . THR A 1 87 ? -5.835 3.566 2.894 1.00 89.00 87 THR A N 1
ATOM 700 C CA . THR A 1 87 ? -6.952 4.085 3.691 1.00 89.00 87 THR A CA 1
ATOM 701 C C . THR A 1 87 ? -7.111 3.297 4.976 1.00 89.00 87 THR A C 1
ATOM 703 O O . THR A 1 87 ? -6.862 2.097 4.986 1.00 89.00 87 THR A O 1
ATOM 706 N N . ILE A 1 88 ? -7.620 3.932 6.026 1.00 87.38 88 ILE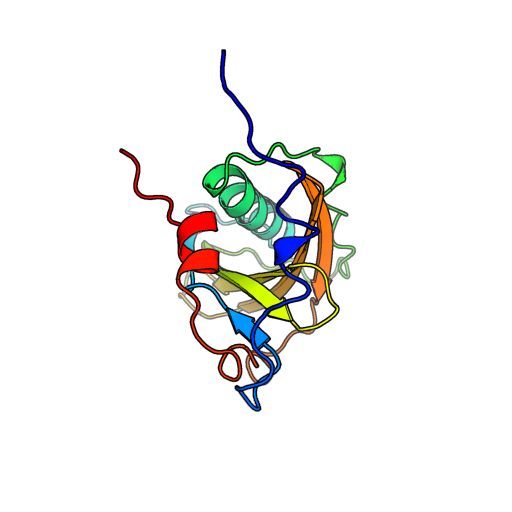 A N 1
ATOM 707 C CA . ILE A 1 88 ? -8.174 3.219 7.182 1.00 87.38 88 ILE A CA 1
ATOM 708 C C . ILE A 1 88 ? -9.678 3.069 6.971 1.00 87.38 88 ILE A C 1
ATOM 710 O O . ILE A 1 88 ? -10.342 4.030 6.576 1.00 87.38 88 ILE A O 1
ATOM 714 N N . VAL A 1 89 ? -10.197 1.876 7.243 1.00 86.62 89 VAL A N 1
ATOM 715 C CA . VAL A 1 89 ? -11.623 1.552 7.209 1.00 86.62 89 VAL A CA 1
ATOM 716 C C . VAL A 1 89 ? -12.062 1.115 8.604 1.00 86.62 89 VAL A C 1
ATOM 718 O O . VAL A 1 89 ? -11.380 0.343 9.283 1.00 86.62 89 VAL A O 1
ATOM 721 N N . GLY A 1 90 ? -13.194 1.648 9.053 1.00 85.25 90 GLY A N 1
ATOM 722 C CA . GLY A 1 90 ? -13.887 1.217 10.261 1.00 85.25 90 GLY A CA 1
ATOM 723 C C . GLY A 1 90 ? -15.253 0.653 9.911 1.00 85.25 90 GLY A C 1
ATOM 724 O O . GLY A 1 90 ? -15.992 1.270 9.150 1.00 85.25 90 GLY A O 1
ATOM 725 N N . GLU A 1 91 ? -15.602 -0.490 10.492 1.00 83.31 91 GLU A N 1
ATOM 726 C CA . GLU A 1 91 ? -16.910 -1.127 10.328 1.00 83.31 91 GLU A CA 1
ATOM 727 C C . GLU A 1 91 ? -17.546 -1.402 11.694 1.00 83.31 91 GLU A C 1
ATOM 729 O O . GLU A 1 91 ? -16.852 -1.707 12.669 1.00 83.31 91 GLU A O 1
ATOM 734 N N . ILE A 1 92 ? -18.877 -1.314 11.777 1.00 78.94 92 ILE A N 1
ATOM 735 C CA . ILE A 1 92 ? -19.605 -1.573 13.027 1.00 78.94 92 ILE A CA 1
ATOM 736 C C . ILE A 1 92 ? -19.288 -2.983 13.544 1.00 78.94 92 ILE A C 1
ATOM 738 O O . ILE A 1 92 ? -19.425 -3.978 12.835 1.00 78.94 92 ILE A O 1
ATOM 742 N N . GLY A 1 93 ? -18.894 -3.068 14.818 1.00 76.81 93 GLY A N 1
ATOM 743 C CA . GLY A 1 93 ? -18.589 -4.339 15.479 1.00 76.81 93 GLY A CA 1
ATOM 744 C C . GLY A 1 93 ? -17.253 -4.967 15.070 1.00 76.81 93 GLY A C 1
ATOM 745 O O . GLY A 1 93 ? -16.967 -6.085 15.501 1.00 76.81 93 GLY A O 1
ATOM 746 N N . LYS A 1 94 ? -16.427 -4.268 14.280 1.00 77.81 94 LYS A N 1
ATOM 747 C CA . LYS A 1 94 ? -15.079 -4.702 13.894 1.00 77.81 94 LYS A CA 1
ATOM 748 C C . LYS A 1 94 ? -14.017 -3.720 14.389 1.00 77.81 94 LYS A C 1
ATOM 750 O O . LYS A 1 94 ? -14.297 -2.560 14.683 1.00 77.81 94 LYS A O 1
ATOM 755 N N . ALA A 1 95 ? -12.784 -4.206 14.504 1.00 74.75 95 ALA A N 1
ATOM 756 C CA . ALA A 1 95 ? -11.629 -3.342 14.720 1.00 74.75 95 ALA A CA 1
ATOM 757 C C . ALA A 1 95 ? -11.307 -2.560 13.437 1.00 74.75 95 ALA A C 1
ATOM 759 O O . ALA A 1 95 ? -11.631 -3.015 12.343 1.00 74.75 95 ALA A O 1
ATOM 760 N N . PHE A 1 96 ? -10.647 -1.407 13.575 1.00 78.69 96 PHE A N 1
ATOM 761 C CA . PHE A 1 96 ? -10.134 -0.671 12.421 1.00 78.69 96 PHE A CA 1
ATOM 762 C C . PHE A 1 96 ? -9.111 -1.502 11.644 1.00 78.69 96 PHE A C 1
ATOM 764 O O . PHE A 1 96 ? -8.268 -2.184 12.236 1.00 78.69 96 PHE A O 1
ATOM 771 N N . GLU A 1 97 ? -9.153 -1.377 10.323 1.00 82.50 97 GLU A N 1
ATOM 772 C CA . GLU A 1 97 ? -8.257 -2.068 9.403 1.00 82.50 97 GLU A CA 1
ATOM 773 C C . GLU A 1 97 ? -7.666 -1.079 8.395 1.00 82.50 97 GLU A C 1
ATOM 775 O O . GLU A 1 97 ? -8.340 -0.165 7.915 1.00 82.50 97 GLU A O 1
ATOM 780 N N . GLY A 1 98 ? -6.379 -1.225 8.092 1.00 86.81 98 GLY A N 1
ATOM 781 C CA . GLY A 1 98 ? -5.719 -0.482 7.026 1.00 86.81 98 GLY A CA 1
ATOM 782 C C . GLY A 1 98 ? -5.833 -1.245 5.717 1.00 86.81 98 GLY A C 1
ATOM 783 O O . GLY A 1 98 ? -5.530 -2.426 5.659 1.00 86.81 98 GLY A O 1
ATOM 784 N N . HIS A 1 99 ? -6.249 -0.580 4.654 1.00 88.69 99 HIS A N 1
ATOM 785 C CA . HIS A 1 99 ? -6.346 -1.162 3.324 1.00 88.69 99 HIS A CA 1
ATOM 786 C C . HIS A 1 99 ? -5.306 -0.480 2.448 1.00 88.69 99 HIS A C 1
ATOM 788 O O . HIS A 1 99 ? -5.347 0.740 2.278 1.00 88.69 99 HIS A O 1
ATOM 794 N N . ALA A 1 100 ? -4.378 -1.255 1.896 1.00 89.94 100 ALA A N 1
ATOM 795 C CA . ALA A 1 100 ? -3.400 -0.780 0.931 1.00 89.94 100 ALA A CA 1
ATOM 796 C C . ALA A 1 100 ? -3.623 -1.446 -0.428 1.00 89.94 100 ALA A C 1
ATOM 798 O O . ALA A 1 100 ? -3.878 -2.644 -0.502 1.00 89.94 100 ALA A O 1
ATOM 799 N N . VAL A 1 101 ? -3.472 -0.688 -1.509 1.00 91.56 101 VAL A N 1
ATOM 800 C CA . VAL A 1 101 ? -3.434 -1.213 -2.878 1.00 91.56 101 VAL A CA 1
ATOM 801 C C . VAL A 1 101 ? -2.171 -0.696 -3.545 1.00 91.56 101 VAL A C 1
ATOM 803 O O . VAL A 1 101 ? -1.977 0.514 -3.672 1.00 91.56 101 VAL A O 1
ATOM 806 N N . VAL A 1 102 ? -1.298 -1.611 -3.951 1.00 92.00 102 VAL A N 1
ATOM 807 C CA . VAL A 1 102 ? -0.020 -1.316 -4.598 1.00 92.00 102 VAL A CA 1
ATOM 808 C C . VAL A 1 102 ? -0.128 -1.668 -6.071 1.00 92.00 102 VAL A C 1
ATOM 810 O O . VAL A 1 102 ? -0.298 -2.832 -6.429 1.00 92.00 102 VAL A O 1
ATOM 813 N N . HIS A 1 103 ? -0.009 -0.653 -6.915 1.00 93.19 103 HIS A N 1
ATOM 814 C CA . HIS A 1 103 ? 0.088 -0.796 -8.360 1.00 93.19 103 HIS A CA 1
ATOM 815 C C . HIS A 1 103 ? 1.561 -0.802 -8.767 1.00 93.19 103 HIS A C 1
ATOM 817 O O . HIS A 1 103 ? 2.326 0.065 -8.333 1.00 93.19 103 HIS A O 1
ATOM 823 N N . PHE A 1 104 ? 1.949 -1.758 -9.604 1.00 92.56 104 PHE A N 1
ATOM 824 C CA . PHE A 1 104 ? 3.310 -1.948 -10.095 1.00 92.56 104 PHE A CA 1
ATOM 825 C C . PHE A 1 104 ? 3.371 -1.641 -11.588 1.00 92.56 104 PHE A C 1
ATOM 827 O O . PHE A 1 104 ? 2.566 -2.168 -12.354 1.00 92.56 104 PHE A O 1
ATOM 834 N N . TYR A 1 105 ? 4.348 -0.836 -11.997 1.00 94.75 105 TYR A N 1
ATOM 835 C CA . TYR A 1 105 ? 4.538 -0.421 -13.386 1.00 94.75 105 TYR A CA 1
ATOM 836 C C . TYR A 1 105 ? 5.939 -0.786 -13.879 1.00 94.75 105 TYR A C 1
ATOM 838 O O . TYR A 1 105 ? 6.903 -0.755 -13.102 1.00 94.75 105 TYR A O 1
ATOM 846 N N . ASP A 1 106 ? 6.047 -1.116 -15.163 1.00 94.12 106 ASP A N 1
ATOM 847 C CA . ASP A 1 106 ? 7.328 -1.276 -15.858 1.00 94.12 106 ASP A CA 1
ATOM 848 C C . ASP A 1 106 ? 7.932 0.078 -16.290 1.00 94.12 106 ASP A C 1
ATOM 850 O O . ASP A 1 106 ? 7.459 1.146 -15.890 1.00 94.12 106 ASP A O 1
ATOM 854 N N . ASP A 1 107 ? 9.024 0.037 -17.055 1.00 94.44 107 ASP A N 1
ATOM 855 C CA . ASP A 1 107 ? 9.732 1.211 -17.582 1.00 94.44 107 ASP A CA 1
ATOM 856 C C . ASP A 1 107 ? 8.953 1.959 -18.675 1.00 94.44 107 ASP A C 1
ATOM 858 O O . ASP A 1 107 ? 9.192 3.146 -18.901 1.00 94.44 107 ASP A O 1
ATOM 862 N N . ALA A 1 108 ? 7.997 1.288 -19.319 1.00 95.06 108 ALA A N 1
ATOM 863 C CA . ALA A 1 108 ? 7.086 1.854 -20.306 1.00 95.06 108 ALA A CA 1
ATOM 864 C C . ALA A 1 108 ? 5.808 2.442 -19.677 1.00 95.06 108 ALA A C 1
ATOM 866 O O . ALA A 1 108 ? 4.876 2.797 -20.403 1.00 95.06 108 ALA A O 1
ATOM 867 N N . ASP A 1 109 ? 5.752 2.557 -18.345 1.00 92.56 109 ASP A N 1
ATOM 868 C CA . ASP A 1 109 ? 4.580 2.989 -17.579 1.00 92.56 109 ASP A CA 1
ATOM 869 C C . ASP A 1 109 ? 3.341 2.081 -17.747 1.00 92.56 109 ASP A C 1
ATOM 871 O O . ASP A 1 109 ? 2.224 2.483 -17.405 1.00 92.56 109 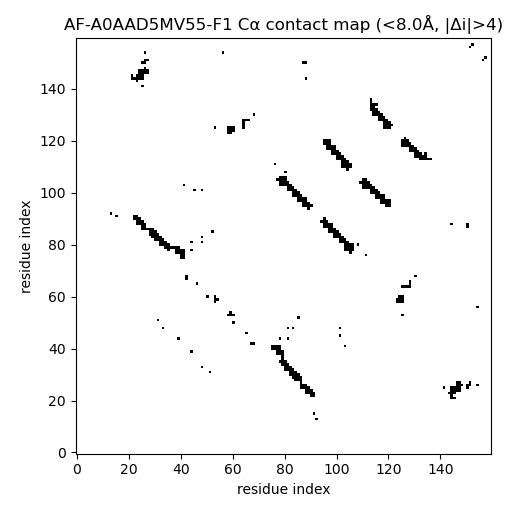ASP A O 1
ATOM 875 N N . SER A 1 110 ? 3.519 0.839 -18.203 1.00 92.88 110 SER A N 1
ATOM 876 C CA . SER A 1 110 ? 2.452 -0.160 -18.273 1.00 92.88 110 SER A CA 1
ATOM 877 C C . SER A 1 110 ? 2.259 -0.836 -16.917 1.00 92.88 110 SER A C 1
ATOM 879 O O . SER A 1 110 ? 3.218 -1.246 -16.262 1.00 92.88 110 SER A O 1
ATOM 881 N N . GLU A 1 111 ? 1.003 -0.961 -16.480 1.00 91.12 111 GLU A N 1
ATOM 882 C CA . GLU A 1 111 ? 0.664 -1.640 -15.228 1.00 91.12 111 GLU A CA 1
ATOM 883 C C . GLU A 1 111 ? 0.854 -3.150 -15.380 1.00 91.12 111 GLU A C 1
ATOM 885 O O . GLU A 1 111 ? 0.228 -3.791 -16.222 1.00 91.12 111 GLU A O 1
ATOM 890 N N . GLN A 1 112 ? 1.731 -3.712 -14.557 1.00 87.94 112 GLN A N 1
ATOM 891 C CA . GLN A 1 112 ? 2.101 -5.125 -14.598 1.00 87.94 112 GLN A CA 1
ATOM 8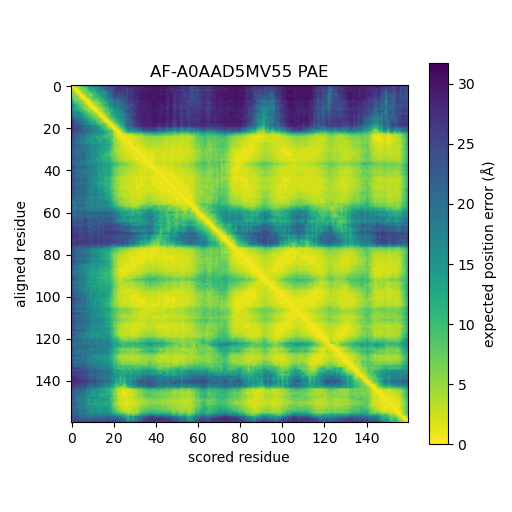92 C C . GLN A 1 112 ? 1.332 -5.941 -13.565 1.00 87.94 112 GLN A C 1
ATOM 894 O O . GLN A 1 112 ? 1.001 -7.104 -13.792 1.00 87.94 112 GLN A O 1
ATOM 899 N N . LYS A 1 113 ? 1.075 -5.344 -12.398 1.00 86.12 113 LYS A N 1
ATOM 900 C CA . LYS A 1 113 ? 0.466 -6.043 -11.271 1.00 86.12 113 LYS A CA 1
ATOM 901 C C . LYS A 1 113 ? -0.221 -5.084 -10.320 1.00 86.12 113 LYS A C 1
ATOM 903 O O . LYS A 1 113 ? 0.207 -3.943 -10.154 1.00 86.12 113 LYS A O 1
ATOM 908 N N . ILE A 1 114 ? -1.228 -5.601 -9.630 1.00 88.06 114 ILE A N 1
ATOM 909 C CA . ILE A 1 114 ? -1.845 -4.958 -8.479 1.00 88.06 114 ILE A CA 1
ATOM 910 C C . ILE A 1 114 ? -1.811 -5.947 -7.318 1.00 88.06 114 ILE A C 1
ATOM 912 O O . ILE A 1 114 ? -2.065 -7.136 -7.499 1.00 88.06 114 ILE A O 1
ATOM 916 N N . VAL A 1 115 ? -1.467 -5.462 -6.131 1.00 87.88 115 VAL A N 1
ATOM 917 C CA . VAL A 1 115 ? -1.516 -6.234 -4.888 1.00 87.88 115 VAL A CA 1
ATOM 918 C C . VAL A 1 115 ? -2.334 -5.450 -3.882 1.00 87.88 115 VAL A C 1
ATOM 920 O O . VAL A 1 115 ? -2.037 -4.284 -3.630 1.00 87.88 115 VAL A O 1
ATOM 923 N N . ALA A 1 116 ? -3.343 -6.085 -3.293 1.00 88.88 116 ALA A N 1
ATOM 924 C CA . ALA A 1 116 ? -4.033 -5.526 -2.138 1.00 88.88 116 ALA A CA 1
ATOM 925 C C . ALA A 1 116 ? -3.435 -6.089 -0.848 1.00 88.88 116 ALA A C 1
ATOM 927 O O . ALA A 1 116 ? -2.967 -7.229 -0.814 1.00 88.88 116 ALA A O 1
ATOM 928 N N . ALA A 1 117 ? -3.458 -5.294 0.212 1.00 87.38 117 ALA A N 1
ATOM 929 C CA . ALA A 1 117 ? -3.012 -5.697 1.530 1.00 87.38 117 ALA A CA 1
ATOM 930 C C . ALA A 1 117 ? -3.970 -5.182 2.607 1.00 87.38 117 ALA A C 1
ATOM 932 O O . ALA A 1 117 ? -4.341 -4.007 2.613 1.00 87.38 117 ALA A O 1
ATOM 933 N N . ALA A 1 118 ? -4.327 -6.075 3.520 1.00 87.38 118 ALA A N 1
ATOM 934 C CA . ALA A 1 118 ? -5.013 -5.786 4.768 1.00 87.38 118 ALA A CA 1
ATOM 935 C C . ALA A 1 118 ? -3.966 -5.631 5.874 1.00 87.38 118 ALA A C 1
ATOM 937 O O . ALA A 1 118 ? -3.186 -6.548 6.133 1.00 87.38 118 ALA A O 1
ATOM 938 N N . VAL A 1 119 ? -3.915 -4.459 6.498 1.00 85.12 119 VAL A N 1
ATOM 939 C CA . VAL A 1 119 ? -2.934 -4.058 7.507 1.00 85.12 119 VAL A CA 1
ATOM 940 C C . VAL A 1 119 ? -3.635 -3.989 8.856 1.00 85.12 119 VAL A C 1
ATOM 942 O O . VAL A 1 119 ? -4.489 -3.133 9.090 1.00 85.12 119 VAL A O 1
ATOM 945 N N . HIS A 1 120 ? -3.253 -4.879 9.764 1.00 82.38 120 HIS A N 1
ATOM 946 C CA . HIS A 1 120 ? -3.803 -4.926 11.111 1.00 82.38 120 HIS A CA 1
ATOM 947 C C . HIS A 1 120 ? -2.856 -4.249 12.096 1.00 82.38 120 HIS A C 1
ATOM 949 O O . HIS A 1 120 ? -1.681 -4.611 12.220 1.00 82.38 120 HIS A O 1
ATOM 955 N N . PHE A 1 121 ? -3.399 -3.295 12.843 1.00 75.25 121 PHE A N 1
ATOM 956 C CA . PHE A 1 121 ? -2.665 -2.528 13.840 1.00 75.25 121 PHE A CA 1
ATOM 957 C C . PHE A 1 121 ? -2.873 -3.108 15.238 1.00 75.25 121 PHE A C 1
ATOM 959 O O . PHE A 1 121 ? -3.971 -3.545 15.592 1.00 75.25 121 PHE A O 1
ATOM 966 N N . LYS A 1 122 ? -1.828 -3.066 16.063 1.00 75.56 122 LYS A N 1
ATOM 967 C CA . LYS A 1 122 ? -1.916 -3.326 17.501 1.00 75.56 122 LYS A CA 1
ATOM 968 C C . LYS A 1 122 ? -1.179 -2.217 18.237 1.00 75.56 122 LYS A C 1
ATOM 970 O O . LYS A 1 122 ? 0.038 -2.107 18.149 1.00 75.56 122 LYS A O 1
ATOM 975 N N . SER A 1 123 ? -1.923 -1.397 18.977 1.00 73.06 123 SER A N 1
ATOM 976 C CA . SER A 1 123 ? -1.391 -0.213 19.661 1.00 73.06 123 SER A CA 1
ATOM 977 C C . SER A 1 123 ? -0.710 0.765 18.689 1.00 73.06 123 SER A C 1
ATOM 979 O O . SER A 1 123 ? -1.395 1.509 17.997 1.00 73.06 123 SER A O 1
ATOM 981 N N . ASN A 1 124 ? 0.620 0.772 18.639 1.00 67.19 124 ASN A N 1
ATOM 982 C CA . ASN A 1 124 ? 1.462 1.663 17.841 1.00 67.19 124 ASN A CA 1
ATOM 983 C C . ASN A 1 124 ? 2.356 0.890 16.853 1.00 67.19 124 ASN A C 1
ATOM 985 O O . ASN A 1 124 ? 3.383 1.409 16.413 1.00 67.19 124 ASN A O 1
ATOM 989 N N . GLU A 1 125 ? 1.996 -0.355 16.555 1.00 70.12 125 GLU A N 1
ATOM 990 C CA . GLU A 1 125 ? 2.776 -1.265 15.723 1.00 70.12 125 GLU A CA 1
ATOM 991 C C . GLU A 1 125 ? 1.874 -1.922 14.679 1.00 70.12 125 GLU A C 1
ATOM 993 O O . GLU A 1 125 ? 0.691 -2.200 14.921 1.00 70.12 125 GLU A O 1
ATOM 998 N N . ILE A 1 126 ? 2.445 -2.183 13.505 1.00 73.88 126 ILE A N 1
ATOM 999 C CA . ILE A 1 126 ? 1.810 -3.052 12.518 1.00 73.88 126 ILE A CA 1
ATOM 1000 C C . ILE A 1 126 ? 2.037 -4.485 12.985 1.00 73.88 126 ILE A C 1
ATOM 1002 O O . ILE A 1 126 ? 3.168 -4.947 13.084 1.00 73.88 126 ILE A O 1
ATOM 1006 N N . ASN A 1 127 ? 0.947 -5.173 13.311 1.00 77.62 127 ASN A N 1
ATOM 1007 C CA . ASN A 1 127 ? 0.991 -6.511 13.893 1.00 77.62 127 ASN A CA 1
ATOM 1008 C C . ASN A 1 127 ? 0.970 -7.603 12.822 1.00 77.62 127 ASN A C 1
ATOM 1010 O O . ASN A 1 127 ? 1.589 -8.648 12.986 1.00 77.62 127 ASN A O 1
ATOM 1014 N N . HIS A 1 128 ? 0.207 -7.389 11.751 1.00 81.62 128 HIS A N 1
ATOM 1015 C CA . HIS A 1 128 ? 0.028 -8.381 10.699 1.00 81.62 128 HIS A CA 1
ATOM 1016 C C . HIS A 1 128 ? -0.366 -7.711 9.387 1.00 81.62 128 HIS A C 1
ATOM 1018 O O . HIS A 1 128 ? -1.152 -6.761 9.396 1.00 81.62 128 HIS A O 1
ATOM 1024 N N . ILE A 1 129 ? 0.132 -8.245 8.271 1.00 83.31 129 ILE A N 1
ATOM 1025 C CA . ILE A 1 129 ? -0.309 -7.863 6.932 1.00 83.31 129 ILE A CA 1
ATOM 1026 C C . ILE A 1 129 ? -0.718 -9.107 6.160 1.00 83.31 129 ILE A C 1
ATOM 1028 O O . ILE A 1 129 ? 0.094 -10.007 5.957 1.00 83.31 129 ILE A O 1
ATOM 1032 N N . ALA A 1 130 ? -1.965 -9.130 5.699 1.00 84.81 130 ALA A N 1
ATOM 1033 C CA . ALA A 1 130 ? -2.457 -10.148 4.785 1.00 84.81 130 ALA A CA 1
ATOM 1034 C C . ALA A 1 130 ? -2.433 -9.605 3.354 1.00 84.81 130 ALA A C 1
ATOM 1036 O O . ALA A 1 130 ? -3.102 -8.619 3.049 1.00 84.81 130 ALA A O 1
ATOM 1037 N N . TYR A 1 131 ? -1.676 -10.253 2.469 1.00 84.81 131 TYR A N 1
ATOM 1038 C CA . TYR A 1 131 ? -1.609 -9.884 1.056 1.00 84.81 131 TYR A CA 1
ATOM 1039 C C . TYR A 1 131 ? -2.611 -10.686 0.229 1.00 84.81 131 TYR A C 1
ATOM 1041 O O . TYR A 1 131 ? -2.721 -11.902 0.369 1.00 84.81 131 TYR A O 1
ATOM 1049 N N . ASN A 1 132 ? -3.284 -10.009 -0.696 1.00 83.25 132 ASN A N 1
ATOM 1050 C CA . ASN A 1 132 ? -4.057 -10.624 -1.762 1.00 83.25 132 ASN A CA 1
ATOM 1051 C C . ASN A 1 132 ? -3.371 -10.346 -3.106 1.00 83.25 132 ASN A C 1
ATOM 1053 O O . ASN A 1 132 ? -3.472 -9.252 -3.670 1.00 83.25 132 ASN A O 1
ATOM 1057 N N . MET A 1 133 ? -2.663 -11.360 -3.606 1.00 76.06 133 MET A N 1
ATOM 1058 C CA . MET A 1 133 ? -1.890 -11.295 -4.851 1.00 76.06 133 MET A CA 1
ATOM 1059 C C . MET A 1 133 ? -2.738 -11.507 -6.110 1.00 76.06 133 MET A C 1
ATOM 1061 O O . MET A 1 133 ? -2.251 -11.262 -7.212 1.00 76.06 133 MET A O 1
ATOM 1065 N N . GLU A 1 134 ? -3.980 -11.964 -5.951 1.00 75.69 134 GLU A N 1
ATOM 1066 C CA . GLU A 1 134 ? -4.946 -12.189 -7.034 1.00 75.69 134 GLU A CA 1
ATOM 1067 C C . GLU A 1 134 ? -5.938 -11.024 -7.165 1.00 75.69 134 GLU A C 1
ATOM 1069 O O . GLU A 1 134 ? -6.913 -11.098 -7.917 1.00 75.69 134 GLU A O 1
ATOM 1074 N N . PHE A 1 135 ? -5.708 -9.944 -6.412 1.00 73.69 135 PHE A N 1
ATOM 1075 C CA . PHE A 1 135 ? -6.592 -8.794 -6.371 1.00 73.69 135 PHE A CA 1
ATOM 1076 C C . PHE A 1 135 ? -6.785 -8.178 -7.762 1.00 73.69 135 PHE A C 1
ATOM 1078 O O . PHE A 1 135 ? -5.831 -7.933 -8.502 1.00 73.69 135 PHE A O 1
ATOM 1085 N N . ARG A 1 136 ? -8.044 -7.874 -8.084 1.00 68.31 136 ARG A N 1
ATOM 1086 C CA . ARG A 1 136 ? -8.439 -7.140 -9.286 1.00 68.31 136 ARG A CA 1
ATOM 1087 C C . ARG A 1 136 ? -9.100 -5.826 -8.879 1.00 68.31 136 ARG A C 1
ATOM 1089 O O . ARG A 1 136 ? -9.895 -5.832 -7.940 1.00 68.31 136 ARG A O 1
ATOM 1096 N N . PRO A 1 137 ? -8.832 -4.718 -9.589 1.00 60.91 137 PRO A N 1
ATOM 1097 C CA . PRO A 1 137 ? -9.317 -3.387 -9.213 1.00 60.91 137 PRO A CA 1
ATOM 1098 C C . PRO A 1 137 ? -10.845 -3.256 -9.321 1.00 60.91 137 PRO A C 1
ATOM 1100 O O . PRO A 1 137 ? -11.444 -2.395 -8.691 1.00 60.91 137 PRO A O 1
ATOM 1103 N N . GLU A 1 138 ? -11.490 -4.176 -10.039 1.00 58.09 138 GLU A N 1
ATOM 1104 C CA . GLU A 1 138 ? -12.945 -4.375 -10.081 1.00 58.09 138 GLU A CA 1
ATOM 1105 C C . GLU A 1 138 ? -13.553 -4.614 -8.681 1.00 58.09 138 GLU A C 1
ATOM 1107 O O . GLU A 1 138 ? -14.729 -4.341 -8.465 1.00 58.09 138 GLU A O 1
ATOM 1112 N N . ASN A 1 139 ? -12.735 -5.081 -7.728 1.00 49.56 139 ASN A N 1
ATOM 1113 C CA . ASN A 1 139 ? -13.100 -5.362 -6.339 1.00 49.56 139 ASN A CA 1
ATOM 1114 C C . ASN A 1 139 ? -12.685 -4.236 -5.367 1.00 49.56 139 ASN A C 1
ATOM 1116 O O . ASN A 1 139 ? -12.700 -4.448 -4.153 1.00 49.56 139 ASN A O 1
ATOM 1120 N N . GLU A 1 140 ? -12.266 -3.057 -5.854 1.00 56.12 140 GLU A N 1
ATOM 1121 C CA . GLU A 1 140 ? -11.914 -1.883 -5.032 1.00 56.12 140 GLU A CA 1
ATOM 1122 C C . GLU A 1 140 ? -13.198 -1.250 -4.440 1.00 56.12 140 GLU A C 1
ATOM 1124 O O . GLU A 1 140 ? -13.530 -0.094 -4.692 1.00 56.12 140 GLU A O 1
ATOM 1129 N N . ASN A 1 141 ? -13.948 -2.008 -3.631 1.00 51.16 141 ASN A N 1
ATOM 1130 C CA . ASN A 1 141 ? -15.185 -1.583 -2.959 1.00 51.16 141 ASN A CA 1
ATOM 1131 C C . ASN A 1 141 ? -14.914 -0.646 -1.768 1.00 51.16 141 ASN A C 1
ATOM 1133 O O . ASN A 1 141 ? -15.489 -0.771 -0.694 1.00 51.16 141 ASN A O 1
ATOM 1137 N N . THR A 1 142 ? -14.041 0.344 -1.946 1.00 54.66 142 THR A N 1
ATOM 1138 C CA . THR A 1 142 ? -13.849 1.408 -0.949 1.00 54.66 142 THR A CA 1
ATOM 1139 C C . THR A 1 142 ? -14.808 2.580 -1.158 1.00 54.66 142 THR A C 1
ATOM 1141 O O . THR A 1 142 ? -14.848 3.488 -0.335 1.00 54.66 142 THR A O 1
ATOM 1144 N N . ASN A 1 143 ? -15.611 2.583 -2.228 1.00 58.66 143 ASN A N 1
ATOM 1145 C CA . ASN A 1 143 ? -16.555 3.668 -2.517 1.00 58.66 143 ASN A CA 1
ATOM 1146 C C . ASN A 1 143 ? -17.880 3.579 -1.739 1.00 58.66 143 ASN A C 1
ATOM 1148 O O . ASN A 1 143 ? -18.671 4.519 -1.797 1.00 58.66 143 ASN A O 1
ATOM 1152 N N . GLU A 1 144 ? -18.125 2.485 -1.015 1.00 70.19 144 GLU A N 1
ATOM 1153 C CA . GLU A 1 144 ? -19.362 2.293 -0.246 1.00 70.19 144 GLU A CA 1
ATOM 1154 C C . GLU A 1 144 ? -19.317 2.977 1.133 1.00 70.19 144 GLU A C 1
ATOM 1156 O O . GLU A 1 144 ? -20.359 3.391 1.650 1.00 70.19 144 GLU A O 1
ATOM 1161 N N . CYS A 1 145 ? -18.118 3.173 1.693 1.00 80.12 145 CYS A N 1
ATOM 1162 C CA . CYS A 1 145 ? -17.938 3.764 3.018 1.00 80.12 145 CYS A CA 1
ATOM 1163 C C . CYS A 1 145 ? -17.956 5.293 2.999 1.00 80.12 145 CYS A C 1
ATOM 1165 O O . CYS A 1 145 ? -17.422 5.941 2.091 1.00 80.12 145 CYS A O 1
ATOM 1167 N N . GLU A 1 146 ? -18.568 5.875 4.030 1.00 87.25 146 GLU A N 1
ATOM 1168 C CA . GLU A 1 146 ? -18.628 7.324 4.211 1.00 87.25 146 GLU A CA 1
ATOM 1169 C C . GLU A 1 146 ? -17.261 7.875 4.626 1.00 87.25 146 GLU A C 1
ATOM 1171 O O . GLU A 1 146 ? -16.529 7.236 5.379 1.00 87.25 146 GLU A O 1
ATOM 1176 N N . TYR A 1 147 ? -16.893 9.052 4.119 1.00 87.44 147 TYR A N 1
ATOM 1177 C CA . TYR A 1 147 ? -15.673 9.715 4.571 1.00 87.44 147 TYR A CA 1
ATOM 1178 C C . TYR A 1 147 ? -15.824 10.188 6.014 1.00 87.44 147 TYR A C 1
ATOM 1180 O O . TYR A 1 147 ? -16.817 10.824 6.350 1.00 87.44 147 TYR A O 1
ATOM 1188 N N . ASP A 1 148 ? -14.814 9.924 6.836 1.00 87.25 148 ASP A N 1
ATOM 1189 C CA . ASP A 1 148 ? -14.842 10.249 8.257 1.00 87.25 148 ASP A CA 1
ATOM 1190 C C . ASP A 1 148 ? -13.631 11.093 8.675 1.00 87.25 148 ASP A C 1
ATOM 1192 O O . ASP A 1 148 ? -12.469 10.740 8.444 1.00 87.25 148 ASP A O 1
ATOM 1196 N N . ASP A 1 149 ? -13.915 12.238 9.296 1.00 84.44 149 ASP A N 1
ATOM 1197 C CA . ASP A 1 149 ? -12.899 13.204 9.716 1.00 84.44 149 ASP A CA 1
ATOM 1198 C C . ASP A 1 149 ? -12.070 12.724 10.907 1.00 84.44 149 ASP A C 1
ATOM 1200 O O . ASP A 1 149 ? -10.910 13.120 11.044 1.00 84.44 149 ASP A O 1
ATOM 1204 N N . TYR A 1 150 ? -12.614 11.850 11.753 1.00 81.56 150 TYR A N 1
ATOM 1205 C CA . TYR A 1 150 ? -11.843 11.253 12.836 1.00 81.56 150 TYR A CA 1
ATOM 1206 C C . TYR A 1 150 ? -10.789 10.293 12.277 1.00 81.56 150 TYR A C 1
ATOM 1208 O O . TYR A 1 150 ? -9.617 10.397 12.644 1.00 81.56 150 TYR A O 1
ATOM 1216 N N . LEU A 1 151 ? -11.157 9.428 11.328 1.00 83.19 151 LEU A N 1
ATOM 1217 C CA . LEU A 1 151 ? -10.208 8.583 10.603 1.00 83.19 151 LEU A CA 1
ATOM 1218 C C . LEU A 1 151 ? -9.157 9.421 9.868 1.00 83.19 151 LEU A C 1
ATOM 1220 O O . LEU A 1 151 ? -7.975 9.077 9.880 1.00 83.19 151 LEU A O 1
ATOM 1224 N N . ASN A 1 152 ? -9.552 10.557 9.288 1.00 85.19 152 ASN A N 1
ATOM 1225 C CA . ASN A 1 152 ? -8.601 11.501 8.700 1.00 85.19 152 ASN A CA 1
ATOM 1226 C C . ASN A 1 152 ? -7.641 12.072 9.739 1.00 85.19 152 ASN A C 1
ATOM 1228 O O . ASN A 1 152 ? -6.450 12.152 9.465 1.00 85.19 152 ASN A O 1
ATOM 1232 N N . ALA A 1 153 ? -8.121 12.434 10.928 1.00 80.75 153 ALA A N 1
ATOM 1233 C CA . ALA A 1 153 ? -7.279 12.965 11.995 1.00 80.75 153 ALA A CA 1
ATOM 1234 C C . ALA A 1 153 ? -6.260 11.938 12.521 1.00 80.75 153 ALA A C 1
ATOM 1236 O O . ALA A 1 153 ? -5.182 12.337 12.965 1.00 80.75 153 ALA A O 1
ATOM 1237 N N . LEU A 1 154 ? -6.563 10.634 12.439 1.00 74.50 154 LEU A N 1
ATOM 1238 C CA . LEU A 1 154 ? -5.607 9.564 12.753 1.00 74.50 154 LEU A CA 1
ATOM 1239 C C . LEU A 1 154 ? -4.450 9.494 11.744 1.00 74.50 154 LEU A C 1
ATOM 1241 O O . LEU A 1 154 ? -3.339 9.134 12.125 1.00 74.50 154 LEU A O 1
ATOM 1245 N N . ILE A 1 155 ? -4.705 9.823 10.473 1.00 75.06 155 ILE A N 1
ATOM 1246 C CA . ILE A 1 155 ? -3.725 9.705 9.381 1.00 75.06 155 ILE A CA 1
ATOM 1247 C C . ILE A 1 155 ? -3.004 11.024 9.120 1.00 75.06 155 ILE A C 1
ATOM 1249 O O . ILE A 1 155 ? -1.779 11.105 9.127 1.00 75.06 155 ILE A O 1
ATOM 1253 N N . PHE A 1 156 ? -3.780 12.070 8.886 1.00 78.44 156 PHE A N 1
ATOM 1254 C CA . PHE A 1 156 ? -3.343 13.395 8.480 1.00 78.44 156 PHE A CA 1
ATOM 1255 C C . PHE A 1 156 ? -3.411 14.350 9.666 1.00 78.44 156 PHE A C 1
ATOM 1257 O O . PHE A 1 156 ? -3.967 15.444 9.554 1.00 78.44 156 PHE A O 1
ATOM 1264 N N . SER A 1 157 ? -2.876 13.942 10.823 1.00 65.69 157 SER A N 1
ATOM 1265 C CA . SER A 1 157 ? -2.844 14.819 11.992 1.00 65.69 157 SER A CA 1
ATOM 1266 C C . SER A 1 157 ? -2.173 16.129 11.581 1.00 65.69 157 SER A C 1
ATOM 1268 O O . SER A 1 157 ? -1.010 16.118 11.158 1.00 65.69 157 SER A O 1
ATOM 1270 N N . SER A 1 158 ? -2.896 17.248 11.656 1.00 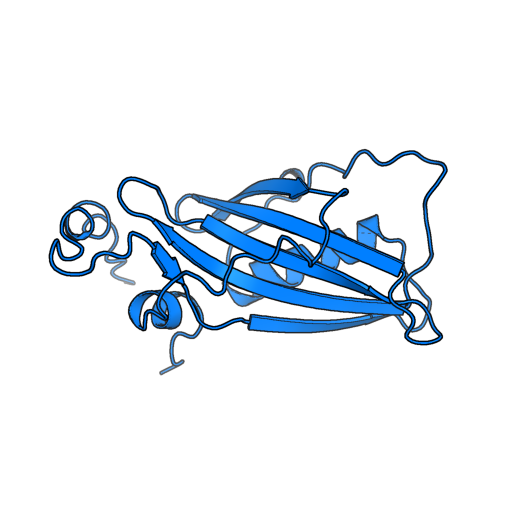56.12 158 SER A N 1
ATOM 1271 C CA . SER A 1 158 ? -2.308 18.557 11.404 1.00 56.12 158 SER A CA 1
ATOM 1272 C C . SER A 1 158 ? -1.141 18.703 12.372 1.00 56.12 158 SE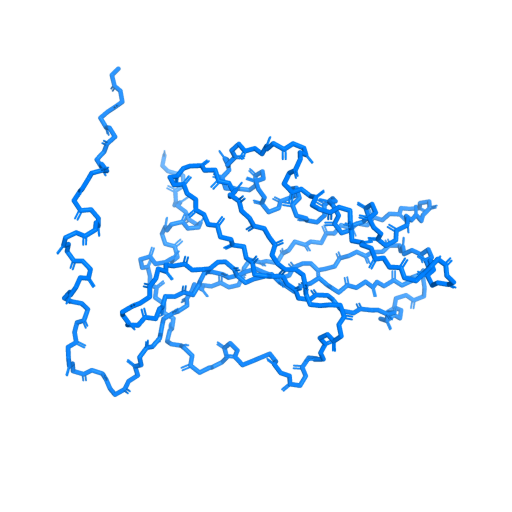R A C 1
ATOM 1274 O O . SER A 1 158 ? -1.357 18.767 13.582 1.00 56.12 158 SER A O 1
ATOM 1276 N N . LYS A 1 159 ? 0.095 18.690 11.865 1.00 46.34 159 LYS A N 1
ATOM 1277 C CA . LYS A 1 159 ? 1.260 19.044 12.672 1.00 46.34 159 LYS A CA 1
ATOM 1278 C C . LYS A 1 159 ? 1.053 20.485 13.142 1.00 46.34 159 LYS A C 1
ATOM 1280 O O . LYS A 1 159 ? 1.270 21.410 12.364 1.00 46.34 159 LYS A O 1
ATOM 1285 N N . THR A 1 160 ? 0.578 20.655 14.370 1.00 38.44 160 THR A N 1
ATOM 1286 C CA . THR A 1 160 ? 0.784 21.867 15.171 1.00 38.44 160 THR A CA 1
ATOM 1287 C C . THR A 1 160 ? 2.130 21.782 15.855 1.00 38.44 160 THR A C 1
ATOM 1289 O O . THR A 1 160 ? 2.391 20.717 16.462 1.00 38.44 160 THR A O 1
#

Solvent-accessible surface area (backbone atoms only — not comparable to full-atom values): 9589 Å² total; per-residue (Å²): 140,84,86,80,91,72,77,63,69,76,72,61,61,85,64,74,61,95,83,54,98,67,60,40,34,22,26,68,74,47,76,48,78,49,76,31,96,85,47,35,48,53,67,60,50,49,53,51,53,53,47,52,54,36,57,73,71,70,34,56,75,58,82,78,46,62,65,74,79,89,60,67,88,88,73,73,60,64,27,26,32,41,43,35,39,33,30,46,38,39,38,76,98,52,73,67,37,33,43,36,39,38,37,34,17,32,88,84,70,47,80,75,47,46,34,34,33,45,37,37,69,50,98,66,29,62,65,44,62,52,74,36,78,82,48,55,79,94,68,65,76,69,78,78,37,45,81,34,69,67,54,28,46,74,70,63,54,78,87,121

Organism: Parelaphostrongylus tenuis (NCBI:txid148309)

Sequence (160 aa):
MKTIVTPLVCVLYCVISPSSERQCWRSQILRIRRDYPNGESVNHALSKAMFDIATHFGFNWDDGVLQVVEQDPSYQPIVFKTITKFTIVGEIGKAFEGHAVVHFYDDADSEQKIVAAAVHFKSNEINHIAYNMEFRPENENTNECEYDDYLNALIFSSKT